Protein AF-A0A316WA42-F1 (afdb_monomer_lite)

Foldseek 3Di:
DPDDPLVCLPCPDPVSLVVLLVVLLVLLVVLLVLLVVLDDPPCVPSNVVSVVSNVVSCVVSVVLVVVLVVLVVVLVVLVVCVVVLVVLCVDPVSVVVNVVSVVVNVVSVVVNVVSSVVSSVVSSVVVVVSVVSSVVSVPDPDDPVVCVVVVVVVD

pLDDT: mean 74.97, std 15.24, range [39.5, 93.31]

InterPro domains:
  IPR007688 Plasmid conjugal transfer TrbL/VirB6 [PF04610] (7-148)

Structure (mmCIF, N/CA/C/O backbone):
data_AF-A0A316WA42-F1
#
_entry.id   AF-A0A316WA42-F1
#
loop_
_atom_site.group_PDB
_atom_site.id
_atom_site.type_symbol
_atom_site.label_atom_id
_atom_site.label_alt_id
_atom_site.label_comp_id
_atom_site.label_asym_id
_atom_site.label_entity_id
_atom_site.label_seq_id
_atom_site.pdbx_PDB_ins_code
_atom_site.Cartn_x
_atom_site.Cartn_y
_atom_site.Cartn_z
_atom_site.occupancy
_atom_site.B_iso_or_equiv
_atom_site.auth_seq_id
_atom_site.auth_comp_id
_atom_site.auth_asym_id
_atom_site.auth_atom_id
_atom_site.pdbx_PDB_model_num
ATOM 1 N N . ARG A 1 1 ? 27.597 -21.551 -9.226 1.00 39.50 1 ARG A N 1
ATOM 2 C CA . ARG A 1 1 ? 26.651 -21.172 -8.148 1.00 39.50 1 ARG A CA 1
ATOM 3 C C . ARG A 1 1 ? 25.813 -20.004 -8.654 1.00 39.50 1 ARG A C 1
ATOM 5 O O . ARG A 1 1 ? 26.097 -18.863 -8.339 1.00 39.50 1 ARG A O 1
ATOM 12 N N . ALA A 1 2 ? 24.858 -20.306 -9.528 1.00 47.50 2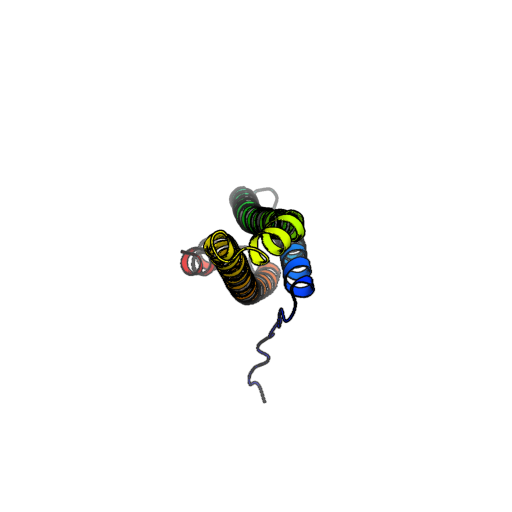 ALA A N 1
ATOM 13 C CA . ALA A 1 2 ? 23.895 -19.362 -10.081 1.00 47.50 2 ALA A CA 1
ATOM 14 C C . ALA A 1 2 ? 22.529 -19.883 -9.644 1.00 47.50 2 ALA A C 1
ATOM 16 O O . ALA A 1 2 ? 21.893 -20.657 -10.347 1.00 47.50 2 ALA A O 1
ATOM 17 N N . MET A 1 3 ? 22.182 -19.610 -8.392 1.00 49.12 3 MET A N 1
ATOM 18 C CA . MET A 1 3 ? 20.900 -19.991 -7.820 1.00 49.12 3 MET A CA 1
ATOM 19 C C . MET A 1 3 ? 20.458 -18.821 -6.957 1.00 49.12 3 MET A C 1
ATOM 21 O O . MET A 1 3 ? 21.028 -18.572 -5.900 1.00 49.12 3 MET A O 1
ATOM 25 N N . LEU A 1 4 ? 19.464 -18.106 -7.481 1.00 53.34 4 LEU A N 1
ATOM 26 C CA . LEU A 1 4 ? 18.497 -17.342 -6.710 1.00 53.34 4 LEU A CA 1
ATOM 27 C C . LEU A 1 4 ? 19.056 -16.165 -5.892 1.00 53.34 4 LEU A C 1
ATOM 29 O O . LEU A 1 4 ? 18.908 -16.114 -4.677 1.00 53.34 4 LEU A O 1
ATOM 33 N N . SER A 1 5 ? 19.551 -15.127 -6.571 1.00 47.59 5 SER A N 1
ATOM 34 C CA . SER A 1 5 ? 19.157 -13.787 -6.124 1.00 47.59 5 SER A CA 1
ATOM 35 C C . SER A 1 5 ? 17.745 -13.577 -6.658 1.00 47.59 5 SER A C 1
ATOM 37 O O . SER A 1 5 ? 17.529 -12.970 -7.701 1.00 47.59 5 SER A O 1
ATOM 39 N N . ALA A 1 6 ? 16.766 -14.171 -5.970 1.00 48.50 6 ALA A N 1
ATOM 40 C CA . ALA A 1 6 ? 15.510 -13.467 -5.849 1.00 48.50 6 ALA A CA 1
ATOM 41 C C . ALA A 1 6 ? 15.921 -12.152 -5.193 1.00 48.50 6 ALA A C 1
ATOM 43 O O . ALA A 1 6 ? 16.348 -12.142 -4.038 1.00 48.50 6 ALA A O 1
ATOM 44 N N . SER A 1 7 ? 15.921 -11.066 -5.955 1.00 48.94 7 SER A N 1
ATOM 45 C CA . SER A 1 7 ? 15.839 -9.728 -5.400 1.00 48.94 7 SER A CA 1
ATOM 46 C C . SER A 1 7 ? 14.510 -9.683 -4.654 1.00 48.94 7 SER A C 1
ATOM 48 O O . SER A 1 7 ? 13.496 -9.218 -5.161 1.00 48.94 7 SER A O 1
ATOM 50 N N . SER A 1 8 ? 14.494 -10.271 -3.457 1.00 51.75 8 SER A N 1
ATOM 51 C CA . SER A 1 8 ? 13.459 -10.056 -2.474 1.00 51.75 8 SER A CA 1
ATOM 52 C C . SER A 1 8 ? 13.641 -8.609 -2.062 1.00 51.75 8 SER A C 1
ATOM 54 O O . SER A 1 8 ? 14.324 -8.308 -1.080 1.00 51.75 8 SER A O 1
ATOM 56 N N . THR A 1 9 ? 13.082 -7.695 -2.849 1.00 56.66 9 THR A N 1
ATOM 57 C CA . THR A 1 9 ? 12.735 -6.376 -2.350 1.00 56.66 9 THR A CA 1
ATOM 58 C C . THR A 1 9 ? 11.650 -6.641 -1.316 1.00 56.66 9 THR A C 1
ATOM 60 O O . THR A 1 9 ? 10.460 -6.666 -1.607 1.00 56.66 9 THR A O 1
ATOM 63 N N . GLY A 1 10 ? 12.083 -7.057 -0.127 1.00 59.25 10 GLY A N 1
ATOM 64 C CA . GLY A 1 10 ? 11.217 -7.433 0.967 1.00 59.25 10 GLY A CA 1
ATOM 65 C C . GLY A 1 10 ? 10.641 -6.152 1.522 1.00 59.25 10 GLY A C 1
ATOM 66 O O . GLY A 1 10 ? 11.250 -5.536 2.389 1.00 59.25 10 GLY A O 1
ATOM 67 N N . TYR A 1 11 ? 9.497 -5.729 0.994 1.00 77.06 11 TYR A N 1
ATOM 68 C CA . TYR A 1 11 ? 8.740 -4.628 1.568 1.00 77.06 11 TYR A CA 1
ATOM 69 C C . TYR A 1 11 ? 8.155 -5.116 2.898 1.00 77.06 11 TYR A C 1
ATOM 71 O O . TYR A 1 11 ? 7.079 -5.707 2.950 1.00 77.06 11 TYR A O 1
ATOM 79 N N . SER A 1 12 ? 8.945 -4.971 3.962 1.00 76.25 12 SER A N 1
ATOM 80 C CA . SER A 1 12 ? 8.702 -5.588 5.271 1.00 76.25 12 SER A CA 1
ATOM 81 C C . SER A 1 12 ? 7.911 -4.687 6.219 1.00 76.25 12 SER A C 1
ATOM 83 O O . SER A 1 12 ? 7.364 -5.142 7.223 1.00 76.25 12 SER A O 1
ATOM 85 N N . SER A 1 13 ? 7.833 -3.401 5.889 1.00 79.44 13 SER A N 1
ATOM 86 C CA . SER A 1 13 ? 7.155 -2.386 6.674 1.00 79.44 13 SER A CA 1
ATOM 87 C C . SER A 1 13 ? 6.284 -1.490 5.797 1.00 79.44 13 SER A C 1
ATOM 89 O O . SER A 1 13 ? 6.473 -1.369 4.586 1.00 79.44 13 SER A O 1
ATOM 91 N N . THR A 1 14 ? 5.328 -0.803 6.424 1.00 80.81 14 THR A N 1
ATOM 92 C CA . THR A 1 14 ? 4.502 0.212 5.756 1.00 80.81 14 THR A CA 1
ATOM 93 C C . THR A 1 14 ? 5.353 1.321 5.129 1.00 80.81 14 THR A C 1
ATOM 95 O O . THR A 1 14 ? 4.995 1.837 4.073 1.00 80.81 14 THR A O 1
ATOM 98 N N . GLY A 1 15 ? 6.486 1.665 5.754 1.00 84.12 15 GLY A N 1
ATOM 99 C CA . GLY A 1 15 ? 7.443 2.627 5.209 1.00 84.12 15 GLY A CA 1
ATOM 100 C C . GLY A 1 15 ? 8.112 2.111 3.936 1.00 84.12 15 GLY A C 1
ATOM 101 O O . GLY A 1 15 ? 8.200 2.844 2.955 1.00 84.12 15 GLY A O 1
ATOM 102 N N . ASP A 1 16 ? 8.486 0.830 3.905 1.00 84.31 16 ASP A N 1
ATOM 103 C CA . ASP A 1 16 ? 9.096 0.212 2.723 1.00 84.31 16 ASP A CA 1
ATOM 104 C C . ASP A 1 16 ? 8.127 0.176 1.541 1.00 84.31 16 ASP A C 1
ATOM 106 O O . ASP A 1 16 ? 8.527 0.476 0.424 1.00 84.31 16 ASP A O 1
ATOM 110 N N . VAL A 1 17 ? 6.847 -0.145 1.767 1.00 85.12 17 VAL A N 1
ATOM 111 C CA . VAL A 1 17 ? 5.826 -0.147 0.699 1.00 85.12 17 VAL A CA 1
ATOM 112 C C . VAL A 1 17 ? 5.620 1.260 0.133 1.00 85.12 17 VAL A C 1
ATOM 114 O O . VAL A 1 17 ? 5.501 1.427 -1.077 1.00 85.12 17 VAL A O 1
ATOM 117 N N . GLN A 1 18 ? 5.612 2.291 0.981 1.00 86.50 18 GLN A N 1
ATOM 118 C CA . GLN A 1 18 ? 5.484 3.682 0.530 1.00 86.50 18 GLN A CA 1
ATOM 119 C C . GLN A 1 18 ? 6.704 4.131 -0.278 1.00 86.50 18 GLN A C 1
ATOM 121 O O . GLN A 1 18 ? 6.551 4.669 -1.374 1.00 86.50 18 GLN A O 1
ATOM 126 N N . ASN A 1 19 ? 7.906 3.839 0.219 1.00 87.75 19 ASN A N 1
ATOM 127 C CA . ASN A 1 19 ? 9.148 4.112 -0.499 1.00 87.75 19 ASN A CA 1
ATOM 128 C C . ASN A 1 19 ? 9.223 3.315 -1.807 1.00 87.75 19 ASN A C 1
ATOM 130 O O . ASN A 1 19 ? 9.668 3.835 -2.822 1.00 87.75 19 ASN A O 1
ATOM 134 N N . GLY A 1 20 ? 8.733 2.077 -1.811 1.00 85.31 20 GLY A N 1
ATOM 135 C CA . GLY A 1 20 ? 8.662 1.229 -2.992 1.00 85.31 20 GLY A CA 1
ATOM 136 C C . GLY A 1 20 ? 7.714 1.767 -4.059 1.00 85.31 20 GLY A C 1
ATOM 137 O O . GLY A 1 20 ? 8.062 1.753 -5.233 1.00 85.31 20 GLY A O 1
ATOM 138 N N . LEU A 1 21 ? 6.552 2.305 -3.672 1.00 86.06 21 LEU A N 1
ATOM 139 C CA . LEU A 1 21 ? 5.627 2.960 -4.606 1.00 86.06 21 LEU A CA 1
ATOM 140 C C . LEU A 1 21 ? 6.283 4.178 -5.273 1.00 86.06 21 LEU A C 1
ATOM 142 O O . LEU A 1 21 ? 6.082 4.414 -6.463 1.00 86.06 21 LEU A O 1
ATOM 146 N N . GLN A 1 22 ? 7.096 4.923 -4.524 1.00 86.88 22 GLN A N 1
ATOM 147 C CA . GLN A 1 22 ? 7.837 6.068 -5.047 1.00 86.88 22 GLN A CA 1
ATOM 148 C C . GLN A 1 22 ? 9.003 5.637 -5.945 1.00 86.88 22 GLN A C 1
ATOM 150 O O . GLN A 1 22 ? 9.145 6.134 -7.056 1.00 86.88 22 GLN A O 1
ATOM 155 N N . GLN A 1 23 ? 9.755 4.621 -5.528 1.00 87.38 23 GLN A N 1
ATOM 156 C CA . GLN A 1 23 ? 10.826 4.026 -6.321 1.00 87.38 23 GLN A CA 1
ATOM 157 C C . GLN A 1 23 ? 10.310 3.495 -7.663 1.00 87.38 23 GLN A C 1
ATOM 159 O O . GLN A 1 23 ? 10.969 3.625 -8.688 1.00 87.38 23 GLN A O 1
ATOM 164 N N . VAL A 1 24 ? 9.116 2.912 -7.673 1.00 83.56 24 VAL A N 1
ATOM 165 C CA . VAL A 1 24 ? 8.460 2.439 -8.888 1.00 83.56 24 VAL A CA 1
ATOM 166 C C . VAL A 1 24 ? 8.160 3.592 -9.857 1.00 83.56 24 VAL A C 1
ATOM 168 O O . VAL A 1 24 ? 8.361 3.433 -11.062 1.00 83.56 24 VAL A O 1
ATOM 171 N N . ILE A 1 25 ? 7.745 4.760 -9.357 1.00 84.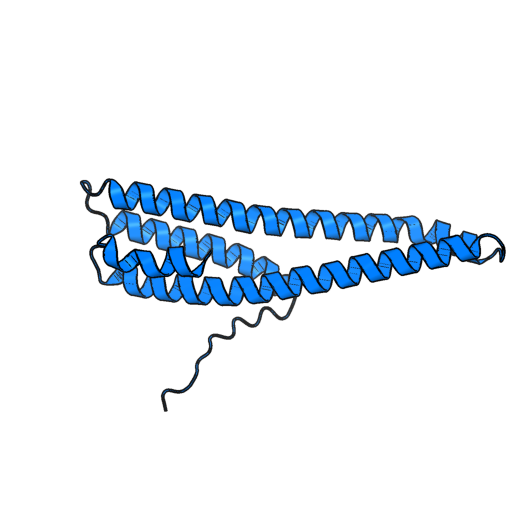31 25 ILE A N 1
ATOM 172 C CA . ILE A 1 25 ? 7.594 5.973 -10.177 1.00 84.31 25 ILE A CA 1
ATOM 173 C C . ILE A 1 25 ? 8.950 6.411 -10.746 1.00 84.31 25 ILE A C 1
ATOM 175 O O . ILE A 1 25 ? 9.049 6.680 -11.943 1.00 84.31 25 ILE A O 1
ATOM 179 N N . ASP A 1 26 ? 9.996 6.434 -9.924 1.00 85.31 26 ASP A N 1
ATOM 180 C CA . ASP A 1 26 ? 11.329 6.873 -10.347 1.00 85.31 26 ASP A CA 1
ATOM 181 C C . ASP A 1 26 ? 11.935 5.939 -11.406 1.00 85.31 26 ASP A C 1
ATOM 183 O O . ASP A 1 26 ? 12.468 6.402 -12.415 1.00 85.31 26 ASP A O 1
ATOM 187 N N . ILE A 1 27 ? 11.784 4.621 -11.236 1.00 79.62 27 ILE A N 1
ATOM 188 C CA . ILE A 1 27 ? 12.221 3.617 -12.218 1.00 79.62 27 ILE A CA 1
ATOM 189 C C . ILE A 1 27 ? 11.429 3.751 -13.522 1.00 79.62 27 ILE A C 1
ATOM 191 O O . ILE A 1 27 ? 11.999 3.624 -14.604 1.00 79.62 27 ILE A O 1
ATOM 195 N N . THR A 1 28 ? 10.123 4.012 -13.439 1.00 77.00 28 THR A N 1
ATOM 196 C CA . THR A 1 28 ? 9.273 4.209 -14.624 1.00 77.00 28 THR A CA 1
ATOM 197 C C . THR A 1 28 ? 9.720 5.435 -15.417 1.00 77.00 28 THR A C 1
ATOM 199 O O . THR A 1 28 ? 9.848 5.354 -16.637 1.00 77.00 28 THR A O 1
ATOM 202 N N . ASN A 1 29 ? 10.031 6.535 -14.727 1.00 82.19 29 ASN A N 1
ATOM 203 C CA . ASN A 1 29 ? 10.555 7.755 -15.339 1.00 82.19 29 ASN A CA 1
ATOM 204 C C . ASN A 1 29 ? 11.913 7.527 -16.020 1.00 82.19 29 ASN A C 1
ATOM 206 O O . ASN A 1 29 ? 12.096 7.926 -17.170 1.00 82.19 29 ASN A O 1
ATOM 210 N N . ASP A 1 30 ? 12.845 6.846 -15.346 1.00 81.75 30 ASP A N 1
ATOM 211 C CA . ASP A 1 30 ? 14.158 6.505 -15.915 1.00 81.75 30 ASP A CA 1
ATOM 212 C C . ASP A 1 30 ? 14.028 5.568 -17.132 1.00 81.75 30 ASP A C 1
ATOM 214 O O . ASP A 1 30 ? 14.688 5.758 -18.157 1.00 81.75 30 ASP A O 1
ATOM 218 N N . ALA A 1 31 ? 13.130 4.580 -17.067 1.00 71.94 31 ALA A N 1
ATOM 219 C CA . ALA A 1 31 ? 12.852 3.683 -18.184 1.00 71.94 31 ALA A CA 1
ATOM 220 C C . ALA A 1 31 ? 12.259 4.434 -19.387 1.00 71.94 31 ALA A C 1
ATOM 222 O O . ALA A 1 31 ? 12.714 4.237 -20.515 1.00 71.94 31 ALA A O 1
ATOM 223 N N . ALA A 1 32 ? 11.291 5.327 -19.164 1.00 71.25 32 ALA A N 1
ATOM 224 C CA . ALA A 1 32 ? 10.695 6.145 -20.216 1.00 71.25 32 ALA A CA 1
ATOM 225 C C . ALA A 1 32 ? 11.724 7.072 -20.879 1.00 71.25 32 ALA A C 1
ATOM 227 O O . ALA A 1 32 ? 11.765 7.165 -22.107 1.00 71.25 32 ALA A O 1
ATOM 228 N N . GLU A 1 33 ? 12.613 7.693 -20.099 1.00 71.62 33 GLU A N 1
ATOM 229 C CA . GLU A 1 33 ? 13.702 8.516 -20.631 1.00 71.62 33 GLU A CA 1
ATOM 230 C C . GLU A 1 33 ? 14.665 7.689 -21.498 1.00 71.62 33 GLU A C 1
ATOM 232 O O . GLU A 1 33 ? 15.086 8.139 -22.567 1.00 71.62 33 GLU A O 1
ATOM 237 N N . LYS A 1 34 ? 14.968 6.449 -21.100 1.00 70.38 34 LYS A N 1
ATOM 238 C CA . LYS A 1 34 ? 15.786 5.521 -21.898 1.00 70.38 34 LYS A CA 1
ATOM 239 C C . LYS A 1 34 ? 15.095 5.089 -23.189 1.00 70.38 34 LYS A C 1
ATOM 241 O O . LYS A 1 34 ? 15.752 5.069 -24.228 1.00 70.38 34 LYS A O 1
ATOM 246 N N . PHE A 1 35 ? 13.791 4.806 -23.165 1.00 67.25 35 PHE A N 1
ATOM 247 C CA . PHE A 1 35 ? 13.025 4.511 -24.383 1.00 67.25 35 PHE A CA 1
ATOM 248 C C . PHE A 1 35 ? 13.000 5.704 -25.342 1.00 67.25 35 PHE A C 1
ATOM 250 O O . PHE A 1 35 ? 13.179 5.521 -26.542 1.00 67.25 35 PHE A O 1
ATOM 257 N N . VAL A 1 36 ? 12.860 6.926 -24.821 1.00 68.19 36 VAL A N 1
ATOM 258 C CA . VAL A 1 36 ? 12.872 8.165 -25.612 1.00 68.19 36 VAL A CA 1
ATOM 259 C C . VAL A 1 36 ? 14.256 8.479 -26.184 1.00 68.19 36 VAL A C 1
ATOM 261 O O . VAL A 1 36 ? 14.350 8.915 -27.328 1.00 68.19 36 VAL A O 1
ATOM 264 N N . LYS A 1 37 ? 15.337 8.238 -25.433 1.00 66.62 37 LYS A N 1
ATOM 265 C CA . LYS A 1 37 ? 16.715 8.461 -25.905 1.00 66.62 37 LYS A CA 1
ATOM 266 C C . LYS A 1 37 ? 17.179 7.421 -26.930 1.00 66.62 37 LYS A C 1
ATOM 268 O O . LYS A 1 37 ? 17.958 7.767 -27.812 1.00 66.62 37 LYS A O 1
ATOM 273 N N . ASN A 1 38 ? 16.711 6.173 -26.831 1.00 62.78 38 ASN A N 1
ATOM 274 C CA . ASN A 1 38 ? 16.993 5.120 -27.819 1.00 62.78 38 ASN A CA 1
ATOM 275 C C . ASN A 1 38 ? 16.018 5.117 -29.011 1.00 62.78 38 ASN A C 1
ATOM 277 O O . ASN A 1 38 ? 16.290 4.474 -30.027 1.00 62.78 38 ASN A O 1
ATOM 281 N N . ALA A 1 39 ? 14.897 5.837 -28.930 1.00 57.19 39 ALA A N 1
ATOM 282 C CA . ALA A 1 39 ? 14.014 6.071 -30.063 1.00 57.19 39 ALA A CA 1
ATOM 283 C C . ALA A 1 39 ? 14.611 7.158 -30.964 1.00 57.19 39 ALA A C 1
ATOM 285 O O . ALA A 1 39 ? 14.635 8.336 -30.616 1.00 57.19 39 ALA A O 1
ATOM 286 N N . GLY A 1 40 ? 15.088 6.778 -32.151 1.00 52.09 40 GLY A N 1
ATOM 287 C CA . GLY A 1 40 ? 15.414 7.761 -33.185 1.00 52.09 40 GLY A CA 1
ATOM 288 C C . GLY A 1 40 ? 14.207 8.663 -33.493 1.00 52.09 40 GLY A C 1
ATOM 289 O O . GLY A 1 40 ? 13.060 8.234 -33.381 1.00 52.09 40 GLY A O 1
ATOM 290 N N . VAL A 1 41 ? 14.472 9.894 -33.941 1.00 52.97 41 VAL A N 1
ATOM 291 C CA . VAL A 1 41 ? 13.501 10.993 -34.172 1.00 52.97 41 VAL A CA 1
ATOM 292 C C . VAL A 1 41 ? 12.302 10.611 -35.075 1.00 52.97 41 VAL A C 1
ATOM 294 O O . VAL A 1 41 ? 11.292 11.306 -35.094 1.00 52.97 41 VAL A O 1
ATOM 297 N N . LEU A 1 42 ? 12.380 9.492 -35.807 1.00 45.34 42 LEU A N 1
ATOM 298 C CA . LEU A 1 42 ? 11.342 8.988 -36.719 1.00 45.34 42 LEU A CA 1
ATOM 299 C C . LEU A 1 42 ? 10.481 7.841 -36.141 1.00 45.34 42 LEU A C 1
ATOM 301 O O . LEU A 1 42 ? 9.567 7.369 -36.812 1.00 45.34 42 LEU A O 1
ATOM 305 N N . SER A 1 43 ? 10.728 7.390 -34.908 1.00 59.69 43 SER A N 1
ATOM 306 C CA . SER A 1 43 ? 10.016 6.260 -34.289 1.00 59.69 43 SER A CA 1
ATOM 307 C C . SER A 1 43 ? 8.826 6.711 -33.441 1.00 59.69 43 SER A C 1
ATOM 309 O O . SER A 1 43 ? 8.811 6.495 -32.228 1.00 59.69 43 SER A O 1
ATOM 311 N N . TRP A 1 44 ? 7.785 7.277 -34.070 1.00 55.50 44 TRP A N 1
ATOM 312 C CA . TRP A 1 44 ? 6.544 7.697 -33.385 1.00 55.50 44 TRP A CA 1
ATOM 313 C C . TRP A 1 44 ? 5.947 6.612 -32.469 1.00 55.50 44 TRP A C 1
ATOM 315 O O . TRP A 1 44 ? 5.279 6.921 -31.487 1.00 55.50 44 TRP A O 1
ATOM 325 N N . GLY A 1 45 ? 6.212 5.334 -32.770 1.00 63.47 45 GLY A N 1
ATOM 326 C CA . GLY A 1 45 ? 5.619 4.192 -32.076 1.00 63.47 45 GLY A CA 1
ATOM 327 C C . GLY A 1 45 ? 6.172 4.024 -30.670 1.00 63.47 45 GLY A C 1
ATOM 328 O O . GLY A 1 45 ? 5.426 3.709 -29.750 1.00 63.47 45 GLY A O 1
ATOM 329 N N . VAL A 1 46 ? 7.460 4.322 -30.491 1.00 64.69 46 VAL A N 1
ATOM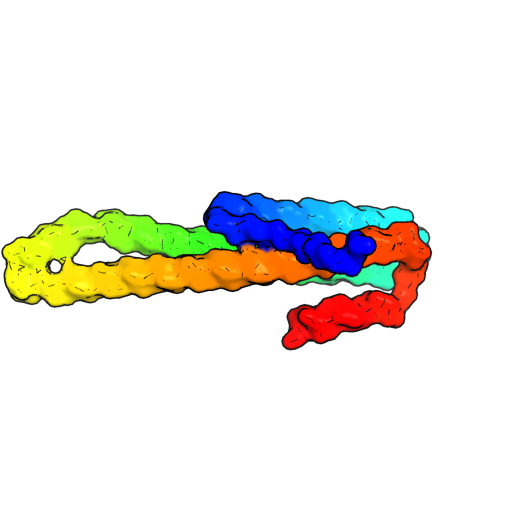 330 C CA . VAL A 1 46 ? 8.127 4.214 -29.191 1.00 64.69 46 VAL A CA 1
ATOM 331 C C . VAL A 1 46 ? 7.709 5.361 -28.269 1.00 64.69 46 VAL A C 1
ATOM 333 O O . VAL A 1 46 ? 7.545 5.144 -27.072 1.00 64.69 46 VAL A O 1
ATOM 336 N N . TYR A 1 47 ? 7.442 6.554 -28.813 1.00 65.00 47 TYR A N 1
ATOM 337 C CA . TYR A 1 47 ? 6.927 7.684 -28.029 1.00 65.00 47 TYR A CA 1
ATOM 338 C C . TYR A 1 47 ? 5.510 7.433 -27.504 1.00 65.00 47 TYR A C 1
ATOM 340 O O . TYR A 1 47 ? 5.228 7.715 -26.340 1.00 65.00 47 TYR A O 1
ATOM 348 N N . ILE A 1 48 ? 4.627 6.875 -28.339 1.00 67.12 48 ILE A N 1
ATOM 349 C CA . ILE A 1 48 ? 3.262 6.524 -27.922 1.00 67.12 48 ILE A CA 1
ATOM 350 C C . ILE A 1 48 ? 3.309 5.410 -26.870 1.00 67.12 48 ILE A C 1
ATOM 352 O O . ILE A 1 48 ? 2.643 5.529 -25.847 1.00 67.12 48 ILE A O 1
ATOM 356 N N . TYR A 1 49 ? 4.148 4.390 -27.075 1.00 67.06 49 TYR A N 1
ATOM 357 C CA . TYR A 1 49 ? 4.325 3.289 -26.126 1.00 67.06 49 TYR A CA 1
ATOM 358 C C . TYR A 1 49 ? 4.861 3.754 -24.760 1.00 67.06 49 TYR A C 1
ATOM 360 O O . TYR A 1 49 ? 4.304 3.399 -23.722 1.00 67.06 49 TYR A O 1
ATOM 368 N N . ALA A 1 50 ? 5.899 4.598 -24.738 1.00 68.62 50 ALA A N 1
ATOM 369 C CA . ALA A 1 50 ? 6.428 5.154 -23.492 1.00 68.62 50 ALA A CA 1
ATOM 370 C C . ALA A 1 50 ? 5.370 5.996 -22.755 1.00 68.62 50 ALA A C 1
ATOM 372 O O . ALA A 1 50 ? 5.233 5.896 -21.536 1.00 68.62 50 ALA A O 1
ATOM 373 N N . GLY A 1 51 ? 4.576 6.775 -23.497 1.00 74.56 51 GLY A N 1
ATOM 374 C CA . GLY A 1 51 ? 3.485 7.569 -22.938 1.00 74.56 51 GLY A CA 1
ATOM 375 C C . GLY A 1 51 ? 2.368 6.721 -22.322 1.00 74.56 51 GLY A C 1
ATOM 376 O O . GLY A 1 51 ? 1.936 7.006 -21.205 1.00 74.56 51 GLY A O 1
ATOM 377 N N . THR A 1 52 ? 1.913 5.665 -23.007 1.00 75.38 52 THR A N 1
ATOM 378 C CA . THR A 1 52 ? 0.849 4.785 -22.494 1.00 75.38 52 THR A CA 1
ATOM 379 C C . THR A 1 52 ? 1.310 3.983 -21.286 1.00 75.38 52 THR A C 1
ATOM 381 O O . THR A 1 52 ? 0.590 3.919 -20.292 1.00 75.38 52 THR A O 1
ATOM 384 N N . PHE A 1 53 ? 2.528 3.443 -21.332 1.00 75.00 53 PHE A N 1
ATOM 385 C CA . PHE A 1 53 ? 3.133 2.717 -20.219 1.00 75.00 53 PHE A CA 1
ATOM 386 C C . PHE A 1 53 ? 3.224 3.588 -18.958 1.00 75.00 53 PHE A C 1
ATOM 388 O O . PHE A 1 53 ? 2.763 3.198 -17.885 1.00 75.00 53 PHE A O 1
ATOM 395 N N . GLN A 1 54 ? 3.734 4.815 -19.095 1.00 76.19 54 GLN A N 1
ATOM 396 C CA . GLN A 1 54 ? 3.862 5.748 -17.978 1.00 76.19 54 GLN A CA 1
ATOM 397 C C . GLN A 1 54 ? 2.498 6.197 -17.426 1.00 76.19 54 GLN A C 1
ATOM 399 O O . GLN A 1 54 ? 2.328 6.296 -16.210 1.00 76.19 54 GLN A O 1
ATOM 404 N N . LEU A 1 55 ? 1.500 6.410 -18.290 1.00 83.19 55 LEU A N 1
ATOM 405 C CA . LEU A 1 55 ? 0.141 6.767 -17.871 1.00 83.19 55 LEU A CA 1
ATOM 406 C C . LEU A 1 55 ? -0.520 5.658 -17.040 1.00 83.19 55 LEU A C 1
ATOM 408 O O . LEU A 1 55 ? -1.073 5.936 -15.975 1.00 83.19 55 LEU A O 1
ATOM 412 N N . VAL A 1 56 ? -0.449 4.409 -17.511 1.00 81.81 56 VAL A N 1
ATOM 413 C CA . VAL A 1 56 ? -0.996 3.247 -16.794 1.00 81.81 56 VAL A CA 1
ATOM 414 C C . VAL A 1 56 ? -0.310 3.100 -15.439 1.00 81.81 56 VAL A C 1
ATOM 416 O O . VAL A 1 56 ? -0.973 2.907 -14.419 1.00 81.81 56 VAL A O 1
ATOM 419 N N . MET A 1 57 ? 1.008 3.284 -15.405 1.00 81.44 57 MET A N 1
ATOM 420 C CA . MET A 1 57 ? 1.780 3.141 -14.182 1.00 81.44 57 MET A CA 1
ATOM 421 C C . MET A 1 57 ? 1.429 4.194 -13.124 1.00 81.44 57 MET A C 1
ATOM 423 O O . MET A 1 57 ? 1.230 3.859 -11.953 1.00 81.44 57 MET A O 1
ATOM 427 N N . TYR A 1 58 ? 1.267 5.456 -13.529 1.00 82.69 58 TYR A N 1
ATOM 428 C CA . TYR A 1 58 ? 0.796 6.507 -12.627 1.00 82.69 58 TYR A CA 1
ATOM 429 C C . TYR A 1 58 ? -0.631 6.278 -12.141 1.00 82.69 58 TYR A C 1
ATOM 431 O O . TYR A 1 58 ? -0.914 6.534 -10.971 1.00 82.69 58 TYR A O 1
ATOM 439 N N . ALA A 1 59 ? -1.526 5.786 -13.001 1.00 85.75 59 ALA A N 1
ATOM 440 C CA . ALA A 1 59 ? -2.895 5.477 -12.604 1.00 85.75 59 ALA A CA 1
ATOM 441 C C . ALA A 1 59 ? -2.927 4.382 -11.524 1.00 85.75 59 ALA A C 1
ATOM 443 O O . ALA A 1 59 ? -3.602 4.538 -10.505 1.00 85.75 59 ALA A O 1
ATOM 444 N N . LEU A 1 60 ? -2.141 3.316 -11.698 1.00 82.00 60 LEU A N 1
ATOM 445 C CA . LEU A 1 60 ? -2.046 2.213 -10.739 1.00 82.00 60 LEU A CA 1
ATOM 446 C C . LEU A 1 60 ? -1.464 2.662 -9.391 1.00 82.00 60 LEU A C 1
ATOM 448 O O . LEU A 1 60 ? -2.061 2.407 -8.343 1.00 82.00 60 LEU A O 1
ATOM 452 N N . VAL A 1 61 ? -0.331 3.375 -9.400 1.00 85.56 61 VAL A N 1
ATOM 453 C CA . VAL A 1 61 ? 0.290 3.886 -8.164 1.00 85.56 61 VAL A CA 1
ATOM 454 C C . VAL A 1 61 ? -0.604 4.933 -7.487 1.00 85.56 61 VAL A C 1
ATOM 456 O O . VAL A 1 61 ? -0.740 4.932 -6.263 1.00 85.56 61 VAL A O 1
ATOM 459 N N . GLY A 1 62 ? -1.278 5.785 -8.263 1.00 85.81 62 GLY A N 1
ATOM 460 C CA . GLY A 1 62 ? -2.210 6.789 -7.752 1.00 85.81 62 GLY A CA 1
ATOM 461 C C . GLY A 1 62 ? -3.391 6.175 -6.998 1.00 85.81 62 GLY A C 1
ATOM 462 O O . GLY A 1 62 ? -3.709 6.616 -5.892 1.00 85.81 62 GLY A O 1
ATOM 463 N N . ILE A 1 63 ? -3.996 5.113 -7.542 1.00 85.69 63 ILE A N 1
ATOM 464 C CA . ILE A 1 63 ? -5.079 4.376 -6.871 1.00 85.69 63 ILE A CA 1
ATOM 465 C C . ILE A 1 63 ? -4.577 3.726 -5.573 1.00 85.69 63 ILE A C 1
ATOM 467 O O . ILE A 1 63 ? -5.267 3.792 -4.554 1.00 85.69 63 ILE A O 1
ATOM 471 N N . ALA A 1 64 ? -3.369 3.154 -5.571 1.00 85.12 64 ALA A N 1
ATOM 472 C CA . ALA A 1 64 ? -2.782 2.549 -4.375 1.00 85.12 64 ALA A CA 1
ATOM 473 C C . ALA A 1 64 ? -2.574 3.573 -3.245 1.00 85.12 64 ALA A C 1
ATOM 475 O O . ALA A 1 64 ? -2.974 3.334 -2.103 1.00 85.12 64 ALA A O 1
ATOM 476 N N . ILE A 1 65 ? -2.003 4.739 -3.565 1.00 86.44 65 ILE A N 1
ATOM 477 C CA . ILE A 1 65 ? -1.795 5.824 -2.595 1.00 86.44 65 ILE A CA 1
ATOM 478 C C . ILE A 1 65 ? -3.141 6.343 -2.073 1.00 86.44 65 ILE A C 1
ATOM 480 O O . ILE A 1 65 ? -3.302 6.521 -0.864 1.00 86.44 65 ILE A O 1
ATOM 484 N N . ALA A 1 66 ? -4.129 6.537 -2.951 1.00 85.31 66 ALA A N 1
ATOM 485 C CA . ALA A 1 66 ? -5.462 6.983 -2.553 1.00 85.31 66 ALA A CA 1
ATOM 486 C C . ALA A 1 66 ? -6.137 5.990 -1.589 1.00 85.31 66 ALA A C 1
ATOM 488 O O . ALA A 1 66 ? -6.672 6.403 -0.558 1.00 85.31 66 ALA A O 1
ATOM 489 N N . ALA A 1 67 ? -6.058 4.687 -1.877 1.00 84.25 67 ALA A N 1
ATOM 490 C CA . ALA A 1 67 ? -6.597 3.637 -1.015 1.00 84.25 67 ALA A CA 1
ATOM 491 C C . ALA A 1 67 ? -5.923 3.623 0.367 1.00 84.25 67 ALA A C 1
ATOM 493 O O . ALA A 1 67 ? -6.612 3.578 1.388 1.00 84.25 67 ALA A O 1
ATOM 494 N N . ILE A 1 68 ? -4.591 3.737 0.411 1.00 84.81 68 ILE A N 1
ATOM 495 C CA . ILE A 1 68 ? -3.815 3.822 1.657 1.00 84.81 68 ILE A CA 1
ATOM 496 C C . ILE A 1 68 ? -4.267 5.012 2.512 1.00 84.81 68 ILE A C 1
ATOM 498 O O . ILE A 1 68 ? -4.513 4.869 3.713 1.00 84.81 68 ILE A O 1
ATOM 502 N N . VAL A 1 69 ? -4.381 6.195 1.906 1.00 87.69 69 VAL A N 1
ATOM 503 C CA . VAL A 1 69 ? -4.747 7.419 2.628 1.00 87.69 69 VAL A CA 1
ATOM 504 C C . VAL A 1 69 ? -6.170 7.322 3.168 1.00 87.69 69 VAL A C 1
ATOM 506 O O . VAL A 1 69 ? -6.386 7.594 4.348 1.00 87.69 69 VAL A O 1
ATOM 509 N N . LEU A 1 70 ? -7.127 6.882 2.347 1.00 85.88 70 LEU A N 1
ATOM 510 C CA . LEU A 1 70 ? -8.530 6.756 2.745 1.00 85.88 70 LEU A CA 1
ATOM 511 C C . LEU A 1 70 ? -8.669 5.822 3.948 1.00 85.88 70 LEU A C 1
ATOM 513 O O . LEU A 1 70 ? -9.332 6.136 4.938 1.00 85.88 70 LEU A O 1
ATOM 517 N N . ALA A 1 71 ? -7.973 4.696 3.903 1.00 84.75 71 ALA A N 1
ATOM 518 C CA . ALA A 1 71 ? -8.119 3.670 4.908 1.00 84.75 71 ALA A CA 1
ATOM 519 C C . ALA A 1 71 ? -7.372 4.011 6.220 1.00 84.75 71 ALA A C 1
ATOM 521 O O . ALA A 1 71 ? -7.857 3.720 7.322 1.00 84.75 71 ALA A O 1
ATOM 522 N N . LYS A 1 72 ? -6.277 4.778 6.127 1.00 85.25 72 LYS A N 1
ATOM 523 C CA . LYS A 1 72 ? -5.644 5.426 7.282 1.00 85.25 72 LYS A CA 1
ATOM 524 C C . LYS A 1 72 ? -6.582 6.453 7.923 1.00 85.25 72 LYS A C 1
ATOM 526 O O . LYS A 1 72 ? -6.796 6.393 9.129 1.00 85.25 72 LYS A O 1
ATOM 531 N N . VAL A 1 73 ? -7.202 7.337 7.142 1.00 90.75 73 VAL A N 1
ATOM 532 C CA . VAL A 1 73 ? -8.130 8.362 7.660 1.00 90.75 73 VAL A CA 1
ATOM 533 C C . VAL A 1 73 ? -9.327 7.732 8.377 1.00 90.75 73 VAL A C 1
ATOM 535 O O . VAL A 1 73 ? -9.664 8.157 9.481 1.00 90.75 73 VAL A O 1
ATOM 538 N N . MET A 1 74 ? -9.924 6.676 7.819 1.00 86.81 74 MET A N 1
ATOM 539 C CA . MET A 1 74 ? -11.031 5.967 8.475 1.00 86.81 74 MET A CA 1
ATOM 540 C C . MET A 1 74 ? -10.618 5.382 9.826 1.00 86.81 74 MET A C 1
ATOM 542 O O . MET A 1 74 ? -11.327 5.554 10.814 1.00 86.81 74 MET A O 1
ATOM 546 N N . THR A 1 75 ? -9.433 4.772 9.905 1.00 89.75 75 THR A N 1
ATOM 547 C CA . THR A 1 75 ? -8.907 4.239 11.171 1.00 89.75 75 THR A CA 1
ATOM 548 C C . THR A 1 75 ? -8.745 5.344 12.219 1.00 89.75 75 THR A C 1
ATOM 550 O O . THR A 1 75 ? -9.105 5.154 13.379 1.00 89.75 75 THR A O 1
ATOM 553 N N . TRP A 1 76 ? -8.269 6.524 11.815 1.00 90.50 76 TRP A N 1
ATOM 554 C CA . TRP A 1 76 ? -8.121 7.674 12.712 1.00 90.50 76 TRP A CA 1
ATOM 555 C C . TRP A 1 76 ? -9.466 8.204 13.213 1.00 90.50 76 TRP A C 1
ATOM 557 O O . TRP A 1 76 ? -9.584 8.535 14.389 1.00 90.50 76 TRP A O 1
ATOM 567 N N . ILE A 1 77 ? -10.493 8.232 12.361 1.00 90.56 77 ILE A N 1
ATOM 568 C CA . ILE A 1 77 ? -11.852 8.633 12.754 1.00 90.56 77 ILE A CA 1
ATOM 569 C C . ILE A 1 77 ? -12.453 7.623 13.745 1.00 90.56 77 ILE A C 1
ATOM 571 O O . ILE A 1 77 ? -13.011 8.017 14.772 1.00 90.56 77 ILE A O 1
ATOM 575 N N . LEU A 1 78 ? -12.299 6.317 13.496 1.00 90.38 78 LEU A N 1
ATOM 576 C CA . LEU A 1 78 ? -12.733 5.284 14.443 1.00 90.38 78 LEU A CA 1
ATOM 577 C C . LEU A 1 78 ? -12.003 5.395 15.788 1.00 90.38 78 LEU A C 1
ATOM 579 O O . LEU A 1 78 ? -12.617 5.187 16.832 1.00 90.38 78 LEU A O 1
ATOM 583 N N . LEU A 1 79 ? -10.721 5.755 15.786 1.00 90.75 79 LEU A N 1
ATOM 584 C CA . LEU A 1 79 ? -9.955 5.918 17.020 1.00 90.75 79 LEU A CA 1
ATOM 585 C C . LEU A 1 79 ? -10.304 7.219 17.758 1.00 90.75 79 LEU A C 1
ATOM 587 O O . LEU A 1 79 ? -10.370 7.229 18.982 1.00 90.75 79 LEU A O 1
ATOM 591 N N . ALA A 1 80 ? -10.613 8.297 17.037 1.00 92.44 80 ALA A N 1
ATOM 592 C CA . ALA A 1 80 ? -11.082 9.552 17.627 1.00 92.44 80 ALA A CA 1
ATOM 593 C C . ALA A 1 80 ? -12.431 9.394 18.350 1.00 92.44 80 ALA A C 1
ATOM 595 O O . ALA A 1 80 ? -12.705 10.104 19.315 1.00 92.44 80 ALA A O 1
ATOM 596 N N . THR A 1 81 ? -13.259 8.434 17.925 1.00 90.75 81 THR A N 1
ATOM 597 C CA . THR A 1 81 ? -14.528 8.104 18.595 1.00 90.75 81 THR A CA 1
ATOM 598 C C . THR A 1 81 ? -14.367 7.157 19.794 1.00 90.75 81 THR A C 1
ATOM 600 O O . THR A 1 81 ? -15.332 6.948 20.530 1.00 90.75 81 THR A O 1
ATOM 603 N N . ALA A 1 82 ? -13.154 6.659 20.078 1.00 90.88 82 ALA A N 1
ATOM 604 C CA . ALA A 1 82 ? -12.856 5.784 21.218 1.00 90.88 82 ALA A CA 1
ATOM 605 C C . ALA A 1 82 ? -13.376 6.265 22.587 1.00 90.88 82 ALA A C 1
ATOM 607 O O . ALA A 1 82 ? -14.030 5.469 23.262 1.00 90.88 82 ALA A O 1
ATOM 608 N N . PRO A 1 83 ? -13.146 7.519 23.035 1.00 88.62 83 PRO A N 1
ATOM 609 C CA . PRO A 1 83 ? -13.586 7.952 24.363 1.00 88.62 83 PRO A CA 1
ATOM 610 C C . PRO A 1 83 ? -15.103 7.832 24.545 1.00 88.62 83 PRO A C 1
ATOM 612 O O . PRO A 1 83 ? -15.565 7.451 25.616 1.00 88.62 83 PRO A O 1
ATOM 615 N N . ILE A 1 84 ? -15.880 8.071 23.487 1.00 89.12 84 ILE A N 1
ATOM 616 C CA . ILE A 1 84 ? -17.341 7.946 23.515 1.00 89.12 84 ILE A CA 1
ATOM 617 C C . ILE A 1 84 ? -17.735 6.481 23.755 1.00 89.12 84 ILE A C 1
ATOM 619 O O . ILE A 1 84 ? -18.546 6.191 24.632 1.00 89.12 84 ILE A O 1
ATOM 623 N N . PHE A 1 85 ? -17.120 5.542 23.033 1.00 85.94 85 PHE A N 1
ATOM 624 C CA . PHE A 1 85 ? -17.397 4.110 23.187 1.00 85.94 85 PHE A CA 1
ATOM 625 C C . PHE A 1 85 ? -16.907 3.529 24.518 1.00 85.94 85 PHE A C 1
ATOM 627 O O . PHE A 1 85 ? -17.531 2.600 25.037 1.00 85.94 85 PHE A O 1
ATOM 634 N N . ILE A 1 86 ? -15.841 4.090 25.094 1.00 86.88 86 ILE A N 1
ATOM 635 C CA . ILE A 1 86 ? -15.358 3.732 26.434 1.00 86.88 86 ILE A CA 1
ATOM 636 C C . ILE A 1 86 ? -16.370 4.171 27.502 1.00 86.88 86 ILE A C 1
ATOM 638 O O . ILE A 1 86 ? -16.695 3.376 28.381 1.00 86.88 86 ILE A O 1
ATOM 642 N N . LEU A 1 87 ? -16.947 5.377 27.398 1.00 88.38 87 LEU A N 1
ATOM 643 C CA . LEU A 1 87 ? -18.037 5.798 28.290 1.00 88.38 87 LEU A CA 1
ATOM 644 C C . LEU A 1 87 ? -19.270 4.889 28.163 1.00 88.38 87 LEU A C 1
ATOM 646 O O . LEU A 1 87 ? -19.865 4.512 29.171 1.00 88.38 87 LEU A O 1
ATOM 650 N N . LEU A 1 88 ? -19.637 4.497 26.941 1.00 83.81 88 LEU A N 1
ATOM 651 C CA . LEU A 1 88 ? -20.770 3.595 26.697 1.00 83.81 88 LEU A CA 1
ATOM 652 C C . LEU A 1 88 ? -20.543 2.175 27.240 1.00 83.81 88 LEU A C 1
ATOM 654 O O . LEU A 1 88 ? -21.516 1.471 27.505 1.00 83.81 88 LEU A O 1
ATOM 658 N N . MET A 1 89 ? -19.292 1.752 27.443 1.00 85.88 89 MET A N 1
ATOM 659 C CA . MET A 1 89 ? -18.961 0.449 28.031 1.00 85.88 89 MET A CA 1
ATOM 660 C C . MET A 1 89 ? -19.288 0.376 29.529 1.00 85.88 89 MET A C 1
ATOM 662 O O . MET A 1 89 ? -19.519 -0.711 30.052 1.00 85.88 89 MET A O 1
ATOM 666 N N . LEU A 1 90 ? -19.351 1.526 30.212 1.00 86.06 90 LEU A N 1
ATOM 667 C CA . LEU A 1 90 ? -19.674 1.614 31.639 1.00 86.06 90 LEU A CA 1
ATOM 668 C C . LEU A 1 90 ? -21.136 1.226 31.930 1.00 86.06 90 LEU A C 1
ATOM 670 O O . LEU A 1 90 ? -21.460 0.812 33.041 1.00 86.06 90 LEU A O 1
ATOM 674 N N . PHE A 1 91 ? -22.013 1.290 30.923 1.00 89.06 91 PHE A N 1
ATOM 675 C CA . PHE A 1 91 ? -23.411 0.884 31.032 1.00 89.06 91 PHE A CA 1
ATOM 676 C C . PHE A 1 91 ? -23.658 -0.430 30.279 1.00 89.06 91 PHE A C 1
ATOM 678 O O . PHE A 1 91 ? -23.503 -0.514 29.060 1.00 89.06 91 PHE A O 1
ATOM 685 N N . ALA A 1 92 ? -24.127 -1.458 30.995 1.00 78.06 92 ALA A N 1
ATOM 686 C CA . ALA A 1 92 ? -24.354 -2.797 30.437 1.00 78.06 92 ALA A CA 1
ATOM 687 C C . ALA A 1 92 ? -25.309 -2.816 29.224 1.00 78.06 92 ALA A C 1
ATOM 689 O O . ALA A 1 92 ? -25.158 -3.642 28.327 1.00 78.06 92 ALA A O 1
ATOM 690 N N . PHE A 1 93 ? -26.262 -1.880 29.160 1.00 81.56 93 PHE A N 1
ATOM 691 C CA . PHE A 1 93 ? -27.205 -1.756 28.044 1.00 81.56 93 PHE A CA 1
ATOM 692 C C . PHE A 1 93 ? -26.543 -1.256 26.745 1.00 81.56 93 PHE A C 1
ATOM 694 O O . PHE A 1 93 ? -26.883 -1.718 25.657 1.00 81.56 93 PHE A O 1
ATOM 701 N N . THR A 1 94 ? -25.570 -0.343 26.839 1.00 84.94 94 THR A N 1
ATOM 702 C CA . THR A 1 94 ? -24.884 0.247 25.676 1.00 84.94 94 THR A CA 1
ATOM 703 C C . THR A 1 94 ? -23.571 -0.445 25.316 1.00 84.94 94 THR A C 1
ATOM 705 O O . THR A 1 94 ? -23.042 -0.206 24.231 1.00 84.94 94 THR A O 1
ATOM 708 N N . ALA A 1 95 ? -23.091 -1.377 26.145 1.00 82.31 95 ALA A N 1
ATOM 709 C CA . ALA A 1 95 ? -21.887 -2.170 25.890 1.00 82.31 95 ALA A CA 1
ATOM 710 C C . ALA A 1 95 ? -21.915 -2.923 24.541 1.00 82.31 95 ALA A C 1
ATOM 712 O O . ALA A 1 95 ? -20.870 -3.134 23.923 1.00 82.31 95 ALA A O 1
ATOM 713 N N . ARG A 1 96 ? -23.106 -3.266 24.020 1.00 85.25 96 ARG A N 1
ATOM 714 C CA . ARG A 1 96 ? -23.255 -3.885 22.689 1.00 85.25 96 ARG A CA 1
ATOM 715 C C . ARG A 1 96 ? -22.727 -2.995 21.554 1.00 85.25 96 ARG A C 1
ATOM 717 O O . ARG A 1 96 ? -22.187 -3.517 20.582 1.00 85.25 96 ARG A O 1
ATOM 724 N N . TYR A 1 97 ? -22.849 -1.673 21.674 1.00 85.31 97 TYR A N 1
ATOM 725 C CA . TYR A 1 97 ? -22.331 -0.728 20.680 1.00 85.31 97 TYR A CA 1
ATOM 726 C C . TYR A 1 97 ? -20.803 -0.638 20.722 1.00 85.31 97 TYR A C 1
ATOM 728 O O . TYR A 1 97 ? -20.167 -0.586 19.671 1.00 85.31 97 TYR A O 1
ATOM 736 N N . THR A 1 98 ? -20.205 -0.709 21.914 1.00 86.75 98 THR A N 1
ATOM 737 C CA . THR A 1 98 ? -18.745 -0.761 22.092 1.00 86.75 98 THR A CA 1
ATOM 738 C C . THR A 1 98 ? -18.147 -2.018 21.456 1.00 86.75 98 THR A C 1
ATOM 740 O O . THR A 1 98 ? -17.122 -1.931 20.785 1.00 86.75 98 THR A O 1
ATOM 743 N N . ILE A 1 99 ? -18.807 -3.177 21.577 1.00 88.88 99 ILE A N 1
ATOM 744 C CA . ILE A 1 99 ? -18.373 -4.413 20.898 1.00 88.88 99 ILE A CA 1
ATOM 745 C C . ILE A 1 99 ? -18.418 -4.252 19.371 1.00 88.88 99 ILE A C 1
ATOM 747 O O . ILE A 1 99 ? -17.490 -4.670 18.679 1.00 88.88 99 ILE A O 1
ATOM 751 N N . GLY A 1 100 ? -19.463 -3.609 18.837 1.00 90.06 100 GLY A N 1
ATOM 752 C CA . GLY A 1 100 ? -19.559 -3.298 17.408 1.00 90.06 100 GLY A CA 1
ATOM 753 C C . GLY A 1 100 ? -18.427 -2.388 16.920 1.00 90.06 100 GLY A C 1
ATOM 754 O O . GLY A 1 100 ? -17.840 -2.645 15.871 1.00 90.06 100 GLY A O 1
ATOM 755 N N . TRP A 1 101 ? -18.068 -1.373 17.707 1.00 92.69 101 TRP A N 1
ATOM 756 C CA . TRP A 1 101 ? -16.938 -0.487 17.424 1.00 92.69 101 TRP A CA 1
ATOM 757 C C . TRP A 1 101 ? -15.587 -1.220 17.444 1.00 92.69 101 TRP A C 1
ATOM 759 O O . TRP A 1 101 ? -14.797 -1.050 16.517 1.00 92.69 101 TRP A O 1
ATOM 769 N N . ILE A 1 102 ? -15.344 -2.101 18.423 1.00 90.88 102 ILE A N 1
ATOM 770 C CA . ILE A 1 102 ? -14.129 -2.938 18.468 1.00 90.88 102 ILE A CA 1
ATOM 771 C C . ILE A 1 102 ? -14.04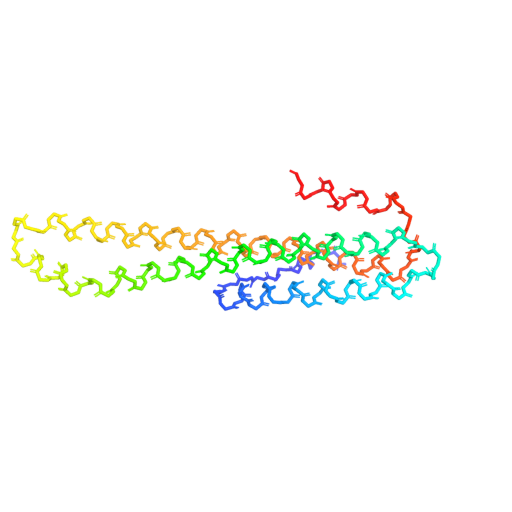6 -3.840 17.231 1.00 90.88 102 ILE A C 1
ATOM 773 O O . ILE A 1 102 ? -12.990 -3.933 16.607 1.00 90.88 102 ILE A O 1
ATOM 777 N N . ASN A 1 103 ? -15.156 -4.474 16.843 1.00 93.31 103 ASN A N 1
ATOM 778 C CA . ASN A 1 103 ? -15.203 -5.305 15.641 1.00 93.31 103 ASN A CA 1
ATOM 779 C C . ASN A 1 103 ? -14.876 -4.484 14.383 1.00 93.31 103 ASN A C 1
ATOM 781 O O . ASN A 1 103 ? -14.074 -4.908 13.555 1.00 93.31 103 ASN A O 1
ATOM 785 N N . ALA A 1 104 ? -15.424 -3.270 14.274 1.00 91.50 104 ALA A N 1
ATOM 786 C CA . ALA A 1 104 ? -15.108 -2.368 13.174 1.00 91.50 104 ALA A CA 1
ATOM 787 C C . ALA A 1 104 ? -13.612 -2.008 13.141 1.00 91.50 104 ALA A C 1
ATOM 789 O O . ALA A 1 104 ? -13.000 -2.092 12.080 1.00 91.50 104 ALA A O 1
ATOM 790 N N . ILE A 1 105 ? -12.999 -1.687 14.288 1.00 91.56 105 ILE A N 1
ATOM 791 C CA . ILE A 1 105 ? -11.551 -1.437 14.379 1.00 91.56 105 ILE A CA 1
ATOM 792 C C . ILE A 1 105 ? -10.762 -2.637 13.858 1.00 91.56 105 ILE A C 1
ATOM 794 O O . ILE A 1 105 ? -9.913 -2.472 12.983 1.00 91.56 105 ILE A O 1
ATOM 798 N N . ILE A 1 106 ? -11.049 -3.838 14.362 1.00 92.00 106 ILE A N 1
ATOM 799 C CA . ILE A 1 106 ? -10.338 -5.059 13.966 1.00 92.00 106 ILE A CA 1
ATOM 800 C C . ILE A 1 106 ? -10.483 -5.294 12.460 1.00 92.00 106 ILE A C 1
ATOM 802 O O . ILE A 1 106 ? -9.484 -5.535 11.785 1.00 92.00 106 ILE A O 1
ATOM 806 N N . LEU A 1 107 ? -11.696 -5.167 11.919 1.00 91.94 107 LEU A N 1
ATOM 807 C CA . LEU A 1 107 ? -11.961 -5.348 10.495 1.00 91.94 107 LEU A CA 1
ATOM 808 C C . LEU A 1 107 ? -11.156 -4.354 9.653 1.00 91.94 107 LEU A C 1
ATOM 810 O O . LEU A 1 107 ? -10.461 -4.768 8.726 1.00 91.94 107 LEU A O 1
ATOM 814 N N . PHE A 1 108 ? -11.186 -3.062 9.990 1.00 89.62 108 PHE A N 1
ATOM 815 C CA . PHE A 1 108 ? -10.424 -2.050 9.256 1.00 89.62 108 PHE A CA 1
ATOM 816 C C . PHE A 1 108 ? -8.912 -2.296 9.326 1.00 89.62 108 PHE A C 1
ATOM 818 O O . PHE A 1 108 ? -8.243 -2.162 8.300 1.00 89.62 108 PHE A O 1
ATOM 825 N N . PHE A 1 109 ? -8.377 -2.719 10.478 1.00 87.94 109 PHE A N 1
ATOM 826 C CA . PHE A 1 109 ? -6.966 -3.093 10.630 1.00 87.94 109 PHE A CA 1
ATOM 827 C C . PHE A 1 109 ? -6.584 -4.319 9.796 1.00 87.94 109 PHE A C 1
ATOM 829 O O . PHE A 1 109 ? -5.559 -4.302 9.119 1.00 87.94 109 PHE A O 1
ATOM 836 N N . VAL A 1 110 ? -7.400 -5.372 9.807 1.00 89.94 110 VAL A N 1
ATOM 837 C CA . VAL A 1 110 ? -7.156 -6.573 8.994 1.00 89.94 110 VAL A CA 1
ATOM 838 C C . VAL A 1 110 ? -7.172 -6.220 7.509 1.00 89.94 110 VAL A C 1
ATOM 840 O O . VAL A 1 110 ? -6.263 -6.606 6.776 1.00 89.94 110 VAL A O 1
ATOM 843 N N . VAL A 1 111 ? -8.147 -5.418 7.075 1.00 88.00 111 VAL A N 1
ATOM 844 C CA . VAL A 1 111 ? -8.204 -4.908 5.700 1.00 88.00 111 VAL A CA 1
ATOM 845 C C . VAL A 1 111 ? -6.950 -4.095 5.364 1.00 88.00 111 VAL A C 1
ATOM 847 O O . VAL A 1 111 ? -6.390 -4.298 4.290 1.00 88.00 111 VAL A O 1
ATOM 850 N N . GLN A 1 112 ? -6.448 -3.245 6.274 1.00 87.62 112 GLN A N 1
ATOM 851 C CA . GLN A 1 112 ? -5.179 -2.531 6.055 1.00 87.62 112 GLN A CA 1
ATOM 852 C C . GLN A 1 112 ? -4.037 -3.499 5.785 1.00 87.62 112 GLN A C 1
ATOM 854 O O . GLN A 1 112 ? -3.327 -3.357 4.793 1.00 87.62 112 GLN A O 1
ATOM 859 N N . ILE A 1 113 ? -3.860 -4.481 6.665 1.00 88.12 113 ILE A N 1
ATOM 860 C CA . ILE A 1 113 ? -2.757 -5.438 6.583 1.00 88.12 113 ILE A CA 1
ATOM 861 C C . ILE A 1 113 ? -2.800 -6.188 5.249 1.00 88.12 113 ILE A C 1
ATOM 863 O O . ILE A 1 113 ? -1.769 -6.312 4.593 1.00 88.12 113 ILE A O 1
ATOM 867 N N . ILE A 1 114 ? -3.985 -6.622 4.813 1.00 87.75 114 ILE A N 1
ATOM 868 C CA . ILE A 1 114 ? -4.162 -7.316 3.531 1.00 87.75 114 ILE A CA 1
ATOM 869 C C . ILE A 1 114 ? -3.802 -6.404 2.353 1.00 87.75 114 ILE A C 1
ATOM 871 O O . ILE A 1 114 ? -3.081 -6.836 1.457 1.00 87.75 114 ILE A O 1
ATOM 875 N N . ILE A 1 115 ? -4.251 -5.143 2.358 1.00 87.44 115 ILE A N 1
ATOM 876 C CA . ILE A 1 115 ? -3.934 -4.181 1.292 1.00 87.44 115 ILE A CA 1
ATOM 877 C C . ILE A 1 115 ? -2.423 -3.941 1.219 1.00 87.44 115 ILE A C 1
ATOM 879 O O . ILE A 1 115 ? -1.843 -4.022 0.141 1.00 87.44 115 ILE A O 1
ATOM 883 N N . TYR A 1 116 ? -1.761 -3.693 2.351 1.00 87.94 116 TYR A N 1
ATOM 884 C CA . TYR A 1 116 ? -0.313 -3.481 2.365 1.00 87.94 116 TYR A CA 1
ATOM 885 C C . TYR A 1 116 ? 0.472 -4.730 1.962 1.00 87.94 116 TYR A C 1
ATOM 887 O O . TYR A 1 116 ? 1.462 -4.603 1.247 1.00 87.94 116 TYR A O 1
ATOM 895 N N . ALA A 1 117 ? 0.032 -5.923 2.366 1.00 87.50 117 ALA A N 1
ATOM 896 C CA . ALA A 1 117 ? 0.657 -7.179 1.957 1.00 87.50 117 ALA A CA 1
ATOM 897 C C . ALA A 1 117 ? 0.507 -7.423 0.447 1.00 87.50 117 ALA A C 1
ATOM 899 O O . ALA A 1 117 ? 1.466 -7.813 -0.218 1.00 87.50 117 ALA A O 1
ATOM 900 N N . PHE A 1 118 ? -0.673 -7.139 -0.110 1.00 86.31 118 PHE A N 1
ATOM 901 C CA . PHE A 1 118 ? -0.906 -7.216 -1.549 1.00 86.31 118 PHE A CA 1
ATOM 902 C C . PHE A 1 118 ? -0.052 -6.201 -2.317 1.00 86.31 118 PHE A C 1
ATOM 904 O O . PHE A 1 118 ? 0.569 -6.557 -3.315 1.00 86.31 118 PHE A O 1
ATOM 911 N N . LEU A 1 119 ? 0.045 -4.958 -1.835 1.00 87.19 119 LEU A N 1
ATOM 912 C CA . LEU A 1 119 ? 0.897 -3.938 -2.448 1.00 87.19 119 LEU A CA 1
ATOM 913 C C . LEU A 1 119 ? 2.379 -4.308 -2.367 1.00 87.19 119 LEU A C 1
ATOM 915 O O . LEU A 1 119 ? 3.078 -4.191 -3.363 1.00 87.19 119 LEU A O 1
ATOM 919 N N . ALA A 1 120 ? 2.860 -4.812 -1.232 1.00 85.44 120 ALA A N 1
ATOM 920 C CA . ALA A 1 120 ? 4.223 -5.325 -1.098 1.00 85.44 120 ALA A CA 1
ATOM 921 C C . ALA A 1 120 ? 4.524 -6.421 -2.136 1.00 85.44 120 ALA A C 1
ATOM 923 O O . ALA A 1 120 ? 5.554 -6.385 -2.812 1.00 85.44 120 ALA A O 1
ATOM 924 N N . PHE A 1 121 ? 3.602 -7.372 -2.302 1.00 84.75 121 PHE A N 1
ATOM 925 C CA . PHE A 1 121 ? 3.712 -8.421 -3.312 1.00 84.75 121 PHE A CA 1
ATOM 926 C C . PHE A 1 121 ? 3.724 -7.849 -4.738 1.00 84.75 121 PHE A C 1
ATOM 928 O O . PHE A 1 121 ? 4.617 -8.166 -5.523 1.00 84.75 121 PHE A O 1
ATOM 935 N N . TYR A 1 122 ? 2.788 -6.955 -5.055 1.00 83.75 122 TYR A N 1
ATOM 936 C CA . TYR A 1 122 ? 2.705 -6.285 -6.352 1.00 83.75 122 TYR A CA 1
ATOM 937 C C . TYR A 1 122 ? 3.980 -5.498 -6.690 1.00 83.75 122 TYR A C 1
ATOM 939 O O . TYR A 1 122 ? 4.536 -5.657 -7.777 1.00 83.75 122 TYR A O 1
ATOM 947 N N . LEU A 1 123 ? 4.494 -4.701 -5.751 1.00 85.12 123 LEU A N 1
ATOM 948 C CA . LEU A 1 123 ? 5.737 -3.950 -5.928 1.00 85.12 123 LEU A CA 1
ATOM 949 C C . LEU A 1 123 ? 6.922 -4.886 -6.194 1.00 85.12 123 LEU A C 1
ATOM 951 O O . LEU A 1 123 ? 7.786 -4.566 -7.010 1.00 85.12 123 LEU A O 1
ATOM 955 N N . SER A 1 124 ? 6.966 -6.045 -5.528 1.00 83.00 124 SER A N 1
ATOM 956 C CA . SER A 1 124 ? 8.022 -7.036 -5.744 1.00 83.00 124 SER A CA 1
ATOM 957 C C . SER A 1 124 ? 7.98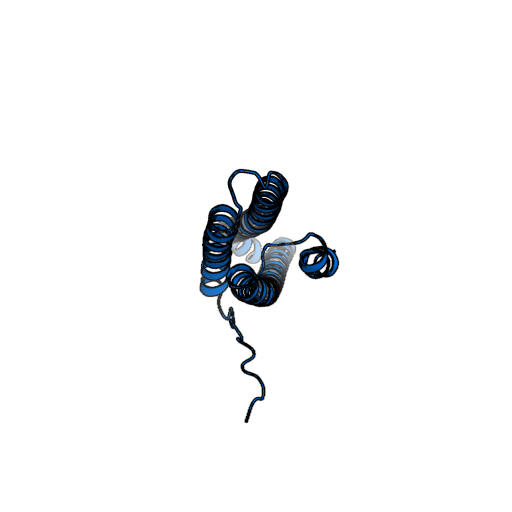1 -7.603 -7.163 1.00 83.00 124 SER A C 1
ATOM 959 O O . SER A 1 124 ? 9.037 -7.798 -7.766 1.00 83.00 124 SER A O 1
ATOM 961 N N . LEU A 1 125 ? 6.786 -7.852 -7.707 1.00 81.50 125 LEU A N 1
ATOM 962 C CA . LEU A 1 125 ? 6.626 -8.313 -9.086 1.00 81.50 125 LEU A CA 1
ATOM 963 C C . LEU A 1 125 ? 7.029 -7.230 -10.086 1.00 81.50 125 LEU A C 1
ATOM 965 O O . LEU A 1 125 ? 7.863 -7.479 -10.959 1.00 81.50 125 LEU A O 1
ATOM 969 N N . ILE A 1 126 ? 6.485 -6.017 -9.946 1.00 76.94 126 ILE A N 1
ATOM 970 C CA . ILE A 1 126 ? 6.714 -4.971 -10.943 1.00 76.94 126 ILE A CA 1
ATOM 971 C C . ILE A 1 126 ? 8.158 -4.491 -10.936 1.00 76.94 126 ILE A C 1
ATOM 973 O O . ILE A 1 126 ? 8.734 -4.304 -11.997 1.00 76.94 126 ILE A O 1
ATOM 977 N N . THR A 1 127 ? 8.805 -4.396 -9.775 1.00 77.81 127 THR A N 1
ATOM 978 C CA . THR A 1 127 ? 10.233 -4.059 -9.705 1.00 77.81 127 THR A CA 1
ATOM 979 C C . THR A 1 127 ? 11.084 -5.123 -10.408 1.00 77.81 127 THR A C 1
ATOM 981 O O . THR A 1 127 ? 12.060 -4.790 -11.079 1.00 77.81 127 THR A O 1
ATOM 984 N N . GLY A 1 128 ? 10.706 -6.403 -10.325 1.00 75.25 128 GLY A N 1
ATOM 985 C CA . GLY A 1 128 ? 11.341 -7.477 -11.096 1.00 75.25 128 GLY A CA 1
ATOM 986 C C . GLY A 1 128 ? 11.183 -7.295 -12.611 1.00 75.25 128 GLY A C 1
ATOM 987 O O . GLY A 1 128 ? 12.168 -7.368 -13.349 1.00 75.25 128 GLY A O 1
ATOM 988 N N . VAL A 1 129 ? 9.964 -6.993 -13.068 1.00 71.69 129 VAL A N 1
ATOM 989 C CA . VAL A 1 129 ? 9.649 -6.757 -14.489 1.00 71.69 129 VAL A CA 1
ATOM 990 C C . VAL A 1 129 ? 10.329 -5.491 -15.023 1.00 71.69 129 VAL A C 1
ATOM 992 O O . VAL A 1 129 ? 10.942 -5.531 -16.087 1.00 71.69 129 VAL A O 1
ATOM 995 N N . LEU A 1 130 ? 10.296 -4.387 -14.275 1.00 72.19 130 LEU A N 1
ATOM 996 C CA . LEU A 1 130 ? 10.920 -3.113 -14.640 1.00 72.19 130 LEU A CA 1
ATOM 997 C C . LEU A 1 130 ? 12.439 -3.238 -14.778 1.00 72.19 130 LEU A C 1
ATOM 999 O O . LEU A 1 130 ? 13.013 -2.718 -15.732 1.00 72.19 130 LEU A O 1
ATOM 1003 N N . ASN A 1 131 ? 13.097 -3.978 -13.882 1.00 72.69 131 ASN A N 1
ATOM 1004 C CA . ASN A 1 131 ? 14.532 -4.240 -13.991 1.00 72.69 131 ASN A CA 1
ATOM 1005 C C . ASN A 1 131 ? 14.868 -5.106 -15.218 1.00 72.69 131 ASN A C 1
ATOM 1007 O O . ASN A 1 131 ? 15.863 -4.855 -15.900 1.00 72.69 131 ASN A O 1
ATOM 1011 N N . ALA A 1 132 ? 14.028 -6.095 -15.542 1.00 70.25 132 ALA A N 1
ATOM 1012 C CA . ALA A 1 132 ? 14.186 -6.902 -16.751 1.00 70.25 132 ALA A CA 1
ATOM 1013 C C . ALA A 1 132 ? 13.974 -6.077 -18.037 1.00 70.25 132 ALA A C 1
ATOM 1015 O O . ALA A 1 132 ? 14.732 -6.234 -18.999 1.00 70.25 132 ALA A O 1
ATOM 1016 N N . LEU A 1 133 ? 12.996 -5.165 -18.038 1.00 65.06 133 LEU A N 1
ATOM 1017 C CA . LEU A 1 133 ? 12.739 -4.205 -19.116 1.00 65.06 133 LEU A CA 1
ATOM 1018 C C . LEU A 1 133 ? 13.900 -3.221 -19.292 1.00 65.06 133 LEU A C 1
ATOM 1020 O O . LEU A 1 133 ? 14.381 -3.045 -20.409 1.00 65.06 133 LEU A O 1
ATOM 1024 N N . ALA A 1 134 ? 14.407 -2.629 -18.209 1.00 65.62 134 ALA A N 1
ATOM 1025 C CA . ALA A 1 134 ? 15.541 -1.705 -18.251 1.00 65.62 134 ALA A CA 1
ATOM 1026 C C . ALA A 1 134 ? 16.823 -2.378 -18.784 1.00 65.62 134 ALA A C 1
ATOM 1028 O O . ALA A 1 134 ? 17.578 -1.772 -19.551 1.00 65.62 134 ALA A O 1
ATOM 1029 N N . ALA A 1 135 ? 17.042 -3.655 -18.448 1.00 65.44 135 ALA A N 1
ATOM 1030 C CA . ALA A 1 135 ? 18.145 -4.450 -18.989 1.00 65.44 135 ALA A CA 1
ATOM 1031 C C . ALA A 1 135 ? 18.004 -4.723 -20.500 1.00 65.44 135 ALA A C 1
ATOM 1033 O O . ALA A 1 135 ? 19.007 -4.809 -21.205 1.00 65.44 135 ALA A O 1
ATOM 1034 N N . LYS A 1 136 ? 16.774 -4.839 -21.018 1.00 59.66 136 LYS A N 1
ATOM 1035 C CA . LYS A 1 136 ? 16.481 -5.042 -22.451 1.00 59.66 136 LYS A CA 1
ATOM 1036 C C . LYS A 1 136 ? 16.513 -3.734 -23.252 1.00 59.66 136 LYS A C 1
ATOM 1038 O O . LYS A 1 136 ? 17.003 -3.723 -24.380 1.00 59.66 136 LYS A O 1
ATOM 1043 N N . ALA A 1 137 ? 16.083 -2.624 -22.649 1.00 53.97 137 ALA A N 1
ATOM 1044 C CA . ALA A 1 137 ? 16.071 -1.290 -23.256 1.00 53.97 137 ALA A CA 1
ATOM 1045 C C . ALA A 1 137 ? 17.471 -0.768 -23.642 1.00 53.97 137 ALA A C 1
ATOM 1047 O O . ALA A 1 137 ? 17.583 0.142 -24.461 1.00 53.97 137 ALA A O 1
ATOM 1048 N N . SER A 1 138 ? 18.539 -1.351 -23.084 1.00 50.75 138 SER A N 1
ATOM 1049 C CA . SER A 1 138 ? 19.934 -0.994 -23.383 1.00 50.75 138 SER A CA 1
ATOM 1050 C C . SER A 1 138 ? 20.519 -1.717 -24.608 1.00 50.75 138 SER A C 1
ATOM 1052 O O . SER A 1 138 ? 21.648 -1.425 -24.992 1.00 50.75 138 SER A O 1
ATOM 1054 N N . THR A 1 139 ? 19.810 -2.683 -25.209 1.00 46.84 139 THR A N 1
ATOM 1055 C CA . THR A 1 139 ? 20.398 -3.583 -26.226 1.00 46.84 139 THR A CA 1
ATOM 1056 C C . THR A 1 139 ? 19.596 -3.694 -27.524 1.00 46.84 139 THR A C 1
ATOM 1058 O O . THR A 1 139 ? 20.162 -4.113 -28.529 1.00 46.84 139 THR A O 1
ATOM 1061 N N . VAL A 1 140 ? 18.315 -3.313 -27.568 1.00 44.31 140 VAL A N 1
ATOM 1062 C CA . VAL A 1 140 ? 17.468 -3.604 -28.737 1.00 44.31 140 VAL A CA 1
ATOM 1063 C C . VAL A 1 140 ? 16.689 -2.371 -29.182 1.00 44.31 140 VAL A C 1
ATOM 1065 O O . VAL A 1 140 ? 15.960 -1.764 -28.401 1.00 44.31 140 VAL A O 1
ATOM 1068 N N . THR A 1 141 ? 16.828 -2.022 -30.465 1.00 43.84 141 THR A N 1
ATOM 1069 C CA . THR A 1 141 ? 15.869 -1.203 -31.213 1.00 43.84 141 THR A CA 1
ATOM 1070 C C . THR A 1 141 ? 14.510 -1.874 -31.069 1.00 43.84 141 THR A C 1
ATOM 1072 O O . THR A 1 141 ? 14.261 -2.899 -31.693 1.00 43.84 141 THR A O 1
ATOM 1075 N N . VAL A 1 142 ? 13.690 -1.363 -30.156 1.00 48.34 142 VAL A N 1
ATOM 1076 C CA . VAL A 1 142 ? 12.466 -2.007 -29.683 1.00 48.34 142 VAL A CA 1
ATOM 1077 C C . VAL A 1 142 ? 11.517 -2.263 -30.864 1.00 48.34 142 VAL A C 1
ATOM 1079 O O . VAL A 1 142 ? 10.841 -1.355 -31.342 1.00 48.34 142 VAL A O 1
ATOM 1082 N N . VAL A 1 143 ? 11.495 -3.501 -31.363 1.00 48.81 143 VAL A N 1
ATOM 1083 C CA . VAL A 1 143 ? 10.501 -3.983 -32.328 1.00 48.81 143 VAL A CA 1
ATOM 1084 C C . VAL A 1 143 ? 9.315 -4.509 -31.529 1.00 48.81 143 VAL A C 1
ATOM 1086 O O . VAL A 1 143 ? 9.490 -5.193 -30.523 1.00 48.81 143 VAL A O 1
ATOM 1089 N N . TRP A 1 144 ? 8.103 -4.216 -32.004 1.00 45.38 144 TRP A N 1
ATOM 1090 C CA . TRP A 1 144 ? 6.818 -4.581 -31.393 1.00 45.38 144 TRP A CA 1
ATOM 1091 C C . TRP A 1 144 ? 6.704 -6.041 -30.904 1.00 45.38 144 TRP A C 1
ATOM 1093 O O . TRP A 1 144 ? 5.913 -6.313 -30.010 1.00 45.38 144 TRP A O 1
ATOM 1103 N N . GLY A 1 145 ? 7.499 -6.970 -31.447 1.00 53.59 145 GLY A N 1
ATOM 1104 C CA . GLY A 1 145 ? 7.524 -8.381 -31.049 1.00 53.59 145 GLY A CA 1
ATOM 1105 C C . GLY A 1 145 ? 8.114 -8.671 -29.661 1.00 53.59 145 GLY A C 1
ATOM 1106 O O . GLY A 1 145 ? 7.688 -9.632 -29.028 1.00 53.59 145 GLY A O 1
ATOM 1107 N N . ASP A 1 146 ? 9.028 -7.837 -29.154 1.00 54.53 146 ASP A N 1
ATOM 1108 C CA . ASP A 1 146 ? 9.736 -8.091 -27.883 1.00 54.53 146 ASP A CA 1
ATOM 1109 C C . ASP A 1 146 ? 9.012 -7.526 -26.648 1.00 54.53 146 ASP A C 1
ATOM 1111 O O . ASP A 1 146 ? 9.367 -7.840 -25.511 1.00 54.53 146 ASP A O 1
ATOM 1115 N N . ILE A 1 147 ? 7.987 -6.697 -26.862 1.00 52.12 147 ILE A N 1
ATOM 1116 C CA . ILE A 1 147 ? 7.254 -5.974 -25.811 1.00 52.12 147 ILE A CA 1
ATOM 1117 C C . ILE A 1 147 ? 5.9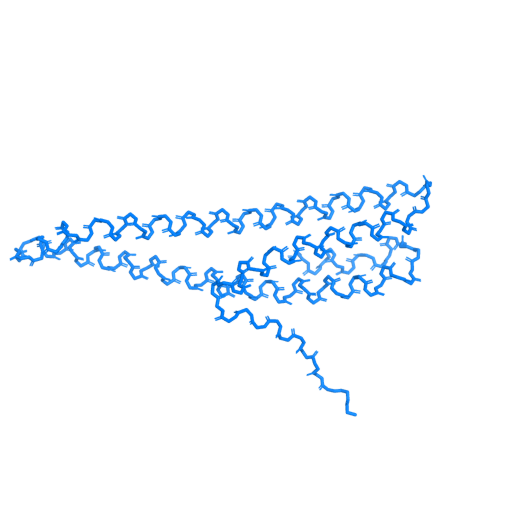25 -6.655 -25.444 1.00 52.12 147 ILE A C 1
ATOM 1119 O O . ILE A 1 147 ? 5.401 -6.475 -24.346 1.00 52.12 147 ILE A O 1
ATOM 1123 N N . LEU A 1 148 ? 5.407 -7.498 -26.345 1.00 52.81 148 LEU A N 1
ATOM 1124 C CA . LEU A 1 148 ? 4.188 -8.293 -26.156 1.00 52.81 148 LEU A CA 1
ATOM 1125 C C . LEU A 1 148 ? 4.169 -9.158 -24.879 1.00 52.81 148 LEU A C 1
ATOM 1127 O O . LEU A 1 148 ? 3.100 -9.276 -24.279 1.00 52.81 148 LEU A O 1
ATOM 1131 N N . PRO A 1 149 ? 5.285 -9.753 -24.410 1.00 53.41 149 PRO A N 1
ATOM 1132 C CA . PRO A 1 149 ? 5.247 -10.591 -23.213 1.00 53.41 149 PRO A CA 1
ATOM 1133 C C . PRO A 1 149 ? 4.956 -9.820 -21.918 1.00 53.41 149 PRO A C 1
ATOM 1135 O O . PRO A 1 149 ? 4.458 -10.417 -20.972 1.00 53.41 149 PRO A O 1
ATOM 1138 N N . VAL A 1 150 ? 5.258 -8.519 -21.849 1.00 55.62 150 VAL A N 1
ATOM 1139 C CA . VAL A 1 150 ? 5.071 -7.710 -20.628 1.00 55.62 150 VAL A CA 1
ATOM 1140 C C . VAL A 1 150 ? 3.625 -7.248 -20.459 1.00 55.62 150 VAL A C 1
ATOM 1142 O O . VAL A 1 150 ? 3.105 -7.291 -19.349 1.00 55.62 150 VAL A O 1
ATOM 1145 N N . GLU A 1 151 ? 2.958 -6.886 -21.552 1.00 52.97 151 GLU A N 1
ATOM 1146 C CA . GLU A 1 151 ? 1.547 -6.470 -21.549 1.00 52.97 151 GLU A CA 1
ATOM 1147 C C . GLU A 1 151 ? 0.600 -7.657 -21.267 1.00 52.97 151 GLU A C 1
ATOM 1149 O O . GLU A 1 151 ? -0.420 -7.498 -20.603 1.00 52.97 151 GLU A O 1
ATOM 1154 N N . LEU A 1 152 ? 0.955 -8.872 -21.710 1.00 43.69 152 LEU A N 1
ATOM 1155 C CA . LEU A 1 152 ? 0.158 -10.094 -21.496 1.00 43.69 152 LEU A CA 1
ATOM 1156 C C . LEU A 1 152 ? 0.349 -10.753 -20.121 1.00 43.69 152 LEU A C 1
ATOM 1158 O O . LEU A 1 152 ? -0.430 -11.625 -19.760 1.00 43.69 152 LEU A O 1
ATOM 1162 N N . MET A 1 153 ? 1.381 -10.381 -19.362 1.00 50.06 153 MET A N 1
ATOM 1163 C CA . MET A 1 153 ? 1.605 -10.888 -17.997 1.00 50.06 153 MET A CA 1
ATOM 1164 C C . MET A 1 153 ? 0.975 -9.976 -16.925 1.00 50.06 153 MET A C 1
ATOM 1166 O O . MET A 1 153 ? 1.098 -10.262 -15.734 1.00 50.06 153 MET A O 1
ATOM 1170 N N . GLY A 1 154 ? 0.344 -8.868 -17.343 1.00 47.38 154 GLY A N 1
ATOM 1171 C CA . GLY A 1 154 ? -0.302 -7.867 -16.486 1.00 47.38 154 GLY A CA 1
ATOM 1172 C C . GLY A 1 154 ? -1.836 -7.817 -16.568 1.00 47.38 154 GLY A C 1
ATOM 1173 O O . GLY A 1 154 ? -2.428 -6.956 -15.917 1.00 47.38 154 GLY A O 1
ATOM 1174 N N . VAL A 1 155 ? -2.471 -8.716 -17.332 1.00 39.72 155 VAL A N 1
ATOM 1175 C CA . VAL A 1 155 ? -3.933 -8.938 -17.398 1.00 39.72 155 VAL A CA 1
ATOM 1176 C C . VAL A 1 155 ? -4.215 -10.410 -17.133 1.00 39.72 155 VAL A C 1
ATOM 1178 O O . VAL A 1 155 ? -5.195 -10.695 -16.410 1.00 39.72 155 VAL A O 1
#

Organism: NCBI:txid475075

Radius of gyration: 22.37 Å; chains: 1; bounding box: 54×32×68 Å

Sequence (155 aa):
RAMLSASSTGYSSTGDVQNGLQQVIDITNDAAEKFVKNAGVLSWGVYIYAGTFQLVMYALVGIAIAAIVLAKVMTWILLATAPIFILLMLFAFTARYTIGWINAIILFFVVQIIIYAFLAFYLSLITGVLNALAAKASTVTVVWGDILPVELMGV

Secondary structure (DSSP, 8-state):
------------SHHHHHHHHHHHHHHHHHHHHHHHHHS-TT-HHHHHHHHHHHHHHHHHHHHHHHHHHHHHHHHHHHHHTHHHHHHHHTSTTTHHHHHHHHHHHHHHHHHHHHHHHHHHHHHHHHHHHHHHHHHHHTT----TTTTHHHHTT--